Protein AF-A0A8C3X4M7-F1 (afdb_monomer_lite)

Radius of gyration: 23.77 Å; chains: 1; bounding box: 64×42×40 Å

Secondary structure (DSSP, 8-state):
---S-S-EEEETTEEEEHHHHHHHH-HHHHHHHHHHHHHHHHHHTT----------S----------

Foldseek 3Di:
DPPPPFDWDDDDPDIDTPVVVCCVPPVVNVVVVVVVVVVVVCVVVVDDDDDDDDDDDDDDDDDDDDD

Sequence (67 aa):
MLHGKHVMVRVGGGWDTLQGFLLKYDPCRILQFATLEQKILAFQKGVSNESVPDSSARTPQKNKLRY

InterPro domains:
  IPR003108 GAR domain [PF02187] (1-29)
  IPR003108 GAR domain [PS51460] (1-29)
  IPR003108 GAR domain [SM00243] (1-32)
  IPR036534 GAR domain superfamily [G3DSA:3.30.920.20] (1-48)
  IPR036534 GAR domain superfamily [SSF143575] (1-39)

pLDDT: mean 71.24, std 16.14, range [39.84, 93.75]

Structure (mmCIF, N/CA/C/O backbone):
data_AF-A0A8C3X4M7-F1
#
_entry.id   AF-A0A8C3X4M7-F1
#
loop_
_atom_site.group_PDB
_atom_site.id
_atom_site.type_symbol
_atom_site.label_atom_id
_atom_site.label_alt_id
_atom_site.label_comp_id
_atom_site.label_asym_id
_atom_site.label_entity_id
_atom_site.label_seq_id
_atom_site.pdbx_PDB_ins_code
_atom_site.Cartn_x
_atom_site.Cartn_y
_atom_site.Cartn_z
_atom_site.occupancy
_atom_site.B_iso_or_equiv
_atom_site.auth_seq_id
_atom_site.auth_comp_id
_atom_site.auth_asym_id
_atom_site.auth_atom_id
_atom_site.pdbx_PDB_model_num
ATOM 1 N N . MET A 1 1 ? 12.730 -16.722 -2.295 1.00 52.16 1 MET A N 1
ATOM 2 C CA . MET A 1 1 ? 11.826 -16.340 -3.403 1.00 52.16 1 MET A CA 1
ATOM 3 C C . MET A 1 1 ? 10.535 -17.121 -3.236 1.00 52.16 1 MET A C 1
ATOM 5 O O . MET A 1 1 ? 10.607 -18.321 -3.007 1.00 52.16 1 MET A O 1
ATOM 9 N N . LEU A 1 2 ? 9.387 -16.442 -3.237 1.00 62.47 2 LEU A N 1
ATOM 10 C CA . LEU A 1 2 ? 8.071 -17.065 -3.064 1.00 62.47 2 LEU A CA 1
ATOM 11 C C . LEU A 1 2 ? 7.868 -18.148 -4.142 1.00 62.47 2 LEU A C 1
ATOM 13 O O . LEU A 1 2 ? 8.241 -17.933 -5.290 1.00 62.47 2 LEU A O 1
ATOM 17 N N . HIS A 1 3 ? 7.320 -19.307 -3.771 1.00 67.00 3 HIS A N 1
ATOM 18 C CA . HIS A 1 3 ? 7.245 -20.563 -4.547 1.00 67.00 3 HIS A CA 1
ATOM 19 C C . HIS A 1 3 ? 6.352 -20.498 -5.824 1.00 67.00 3 HIS A C 1
ATOM 21 O O . HIS A 1 3 ? 5.542 -21.374 -6.088 1.00 67.00 3 HIS A O 1
ATOM 27 N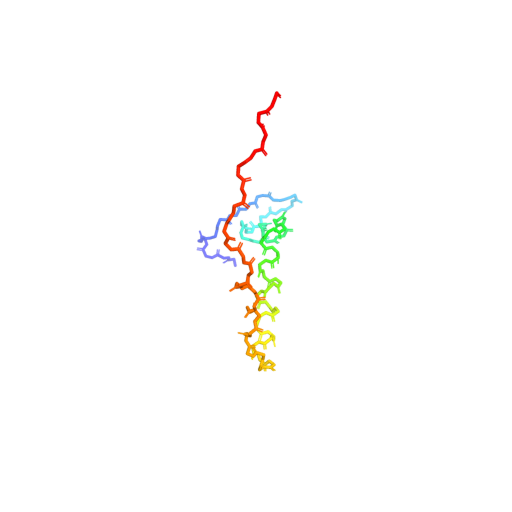 N . GLY A 1 4 ? 6.426 -19.444 -6.639 1.00 65.31 4 GLY A N 1
ATOM 28 C CA . GLY A 1 4 ? 5.697 -19.340 -7.916 1.00 65.31 4 GLY A CA 1
ATOM 29 C C . GLY A 1 4 ? 4.165 -19.276 -7.809 1.00 65.31 4 GLY A C 1
ATOM 30 O O . GLY A 1 4 ? 3.490 -19.163 -8.823 1.00 65.31 4 GLY A O 1
ATOM 31 N N . LYS A 1 5 ? 3.602 -1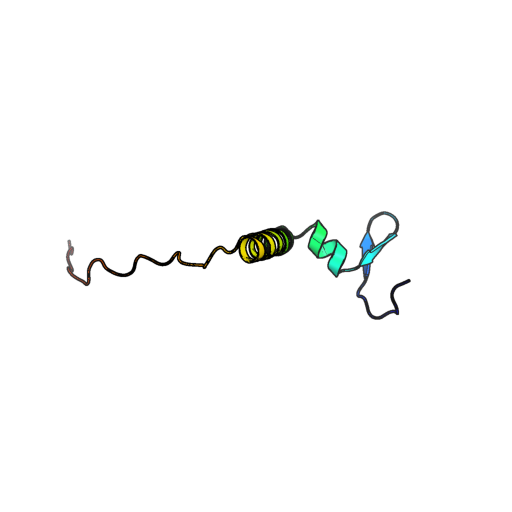9.314 -6.594 1.00 84.00 5 LYS A N 1
ATOM 32 C CA . LYS A 1 5 ? 2.152 -19.252 -6.335 1.00 84.00 5 LYS A CA 1
ATOM 33 C C . LYS A 1 5 ? 1.599 -17.834 -6.192 1.00 84.00 5 LYS A C 1
ATOM 35 O O . LYS A 1 5 ? 0.395 -17.663 -6.043 1.00 84.00 5 LYS A O 1
ATOM 40 N N . HIS A 1 6 ? 2.460 -16.821 -6.184 1.00 84.75 6 HIS A N 1
ATOM 41 C CA . HIS A 1 6 ? 2.048 -15.441 -5.951 1.00 84.75 6 HIS A CA 1
ATOM 42 C C . HIS A 1 6 ? 2.001 -14.682 -7.270 1.00 84.75 6 HIS A C 1
ATOM 44 O O . HIS A 1 6 ? 2.966 -14.696 -8.032 1.00 84.75 6 HIS A O 1
ATOM 50 N N . VAL A 1 7 ? 0.885 -13.996 -7.515 1.00 89.81 7 VAL A N 1
ATOM 51 C CA . VAL A 1 7 ? 0.780 -13.041 -8.621 1.00 89.81 7 VAL A CA 1
ATOM 52 C C . VAL A 1 7 ? 1.726 -11.880 -8.334 1.00 89.81 7 VAL A C 1
ATOM 54 O O . VAL A 1 7 ? 1.737 -11.356 -7.219 1.00 89.81 7 VAL A O 1
ATOM 57 N N . MET A 1 8 ? 2.511 -11.489 -9.334 1.00 91.88 8 MET A N 1
ATOM 58 C CA . MET A 1 8 ? 3.489 -10.409 -9.238 1.00 91.88 8 MET A CA 1
ATOM 59 C C . MET A 1 8 ? 3.086 -9.253 -10.154 1.00 91.88 8 MET A C 1
ATOM 61 O O . MET A 1 8 ? 2.525 -9.468 -11.227 1.00 91.88 8 MET A O 1
ATOM 65 N N . VAL A 1 9 ? 3.403 -8.029 -9.752 1.00 92.50 9 VAL A N 1
ATOM 66 C CA . VAL A 1 9 ? 3.185 -6.803 -10.521 1.00 92.50 9 VAL A CA 1
ATOM 67 C C . VAL A 1 9 ? 4.517 -6.117 -10.796 1.00 92.50 9 VAL A C 1
ATOM 69 O O . VAL A 1 9 ? 5.452 -6.192 -9.994 1.00 92.50 9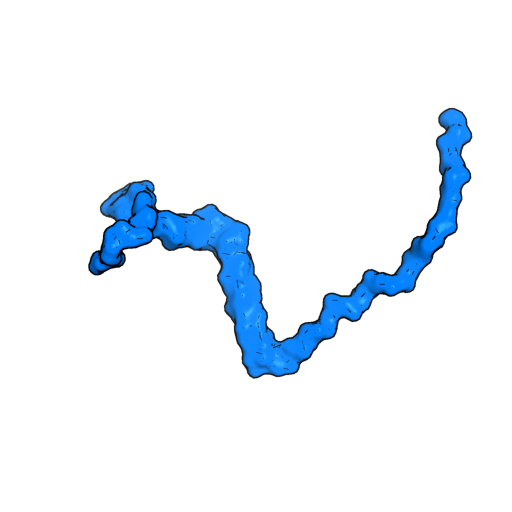 VAL A O 1
ATOM 72 N N . ARG A 1 10 ? 4.623 -5.443 -11.944 1.00 93.75 10 ARG A N 1
ATOM 73 C CA . ARG A 1 10 ? 5.822 -4.683 -12.304 1.00 93.75 10 ARG A CA 1
ATOM 74 C C . ARG A 1 10 ? 5.757 -3.297 -11.668 1.00 93.75 10 ARG A C 1
ATOM 76 O O . ARG A 1 10 ? 4.829 -2.541 -11.929 1.00 93.75 10 ARG A O 1
A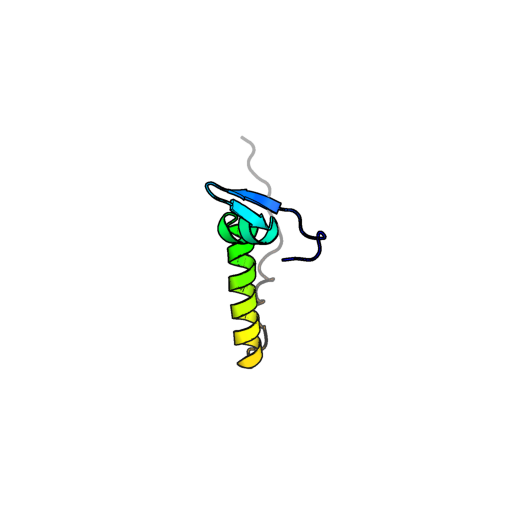TOM 83 N N . VAL A 1 11 ? 6.773 -2.952 -10.885 1.00 90.25 11 VAL A N 1
ATOM 84 C CA . VAL A 1 11 ? 6.970 -1.604 -10.326 1.00 90.25 11 VAL A CA 1
ATOM 85 C C . VAL A 1 11 ? 8.345 -1.087 -10.747 1.00 90.25 11 VAL A C 1
ATOM 87 O O . VAL A 1 11 ? 9.207 -1.898 -11.083 1.00 90.25 11 VAL A O 1
ATOM 90 N N . GLY A 1 12 ? 8.541 0.236 -10.798 1.00 84.56 12 GLY A N 1
ATOM 91 C CA . GLY A 1 12 ? 9.707 0.924 -11.389 1.00 84.56 12 GLY A CA 1
ATOM 92 C C . GLY A 1 12 ? 11.070 0.559 -10.784 1.00 84.56 12 GLY A C 1
ATOM 93 O O . GLY A 1 12 ? 11.671 1.358 -10.079 1.00 84.56 12 GLY A O 1
ATOM 94 N N . GLY A 1 13 ? 11.543 -0.660 -11.049 1.00 88.06 13 GLY A N 1
ATOM 95 C CA . GLY A 1 13 ? 12.795 -1.228 -10.549 1.00 88.06 13 GLY A CA 1
ATOM 96 C C . GLY A 1 13 ? 12.734 -2.723 -10.202 1.00 88.06 13 GLY A C 1
ATOM 97 O O . GLY A 1 13 ? 13.779 -3.353 -10.086 1.00 88.06 13 GLY A O 1
ATOM 98 N N . GLY A 1 14 ? 11.549 -3.337 -10.086 1.00 91.31 14 GLY A N 1
ATOM 99 C CA . GLY A 1 14 ? 11.426 -4.715 -9.598 1.00 91.31 14 GLY A CA 1
ATOM 100 C C . GLY A 1 14 ? 10.056 -5.357 -9.812 1.00 91.31 14 GLY A C 1
ATOM 101 O O . GLY A 1 14 ? 9.243 -4.895 -10.614 1.00 91.31 14 GLY A O 1
ATOM 102 N N . TRP A 1 15 ? 9.829 -6.463 -9.112 1.00 92.75 15 TRP A N 1
ATOM 103 C CA . TRP A 1 15 ? 8.547 -7.159 -9.064 1.00 92.75 15 TRP A CA 1
ATOM 104 C C . TRP A 1 15 ? 8.043 -7.136 -7.626 1.00 92.75 15 TRP A C 1
ATOM 106 O O . TRP A 1 15 ? 8.753 -7.584 -6.728 1.00 92.75 15 TRP A O 1
ATOM 116 N N . ASP A 1 16 ? 6.837 -6.621 -7.419 1.00 91.56 16 ASP A N 1
ATOM 117 C CA . ASP A 1 16 ? 6.138 -6.707 -6.135 1.00 91.56 16 ASP A CA 1
ATOM 118 C C . ASP A 1 16 ? 5.078 -7.811 -6.213 1.00 91.56 16 ASP A C 1
ATOM 120 O O . ASP A 1 16 ? 4.658 -8.198 -7.302 1.00 91.56 16 ASP A O 1
ATOM 124 N N . THR A 1 17 ? 4.630 -8.336 -5.081 1.00 91.44 17 THR A N 1
ATOM 125 C CA . THR A 1 17 ? 3.449 -9.205 -5.062 1.00 91.44 17 THR A CA 1
ATOM 126 C C . THR A 1 17 ? 2.197 -8.362 -5.297 1.00 91.44 17 THR A C 1
ATOM 128 O O . THR A 1 17 ? 2.092 -7.244 -4.796 1.00 91.44 17 THR A O 1
ATOM 131 N N . LEU A 1 18 ? 1.202 -8.902 -6.003 1.00 89.62 18 LEU A N 1
ATOM 132 C CA .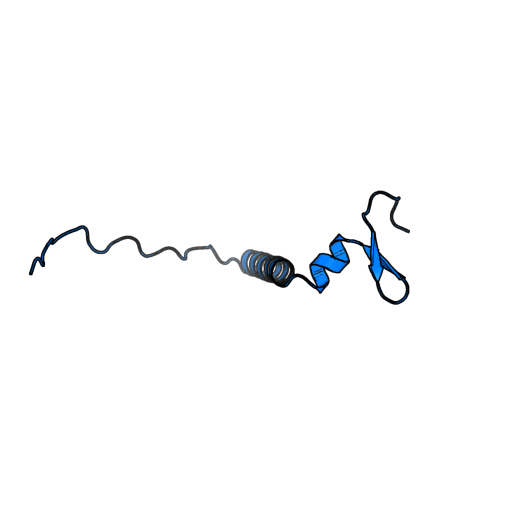 LEU A 1 18 ? -0.096 -8.241 -6.173 1.00 89.62 18 LEU A CA 1
ATOM 133 C C . LEU A 1 18 ? -0.717 -7.891 -4.815 1.00 89.62 18 LEU A C 1
ATOM 135 O O . LEU A 1 18 ? -1.285 -6.818 -4.649 1.00 89.62 18 LEU A O 1
ATOM 139 N N . GLN A 1 19 ? -0.574 -8.779 -3.828 1.00 86.75 19 GLN A N 1
ATOM 140 C CA . GLN A 1 19 ? -1.062 -8.544 -2.472 1.00 86.75 19 GLN A CA 1
ATOM 141 C C . GLN A 1 19 ? -0.366 -7.349 -1.804 1.00 86.75 19 GLN A C 1
ATOM 143 O O . GLN A 1 19 ? -1.054 -6.492 -1.256 1.00 86.75 19 GLN A O 1
ATOM 148 N N . GLY A 1 20 ? 0.967 -7.276 -1.863 1.00 86.75 20 GLY A N 1
ATOM 149 C CA . GLY A 1 20 ? 1.741 -6.159 -1.312 1.00 86.75 20 GLY A CA 1
A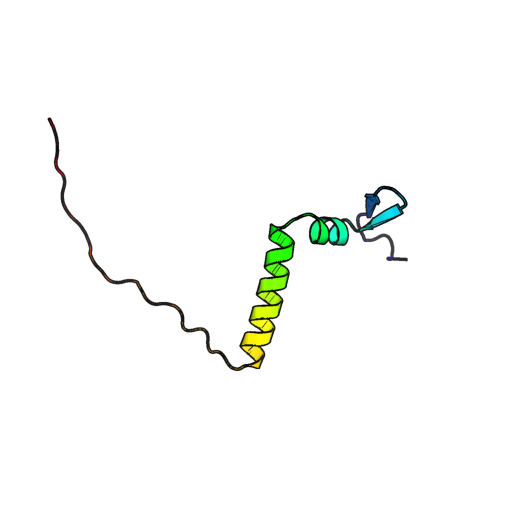TOM 150 C C . GLY A 1 20 ? 1.419 -4.837 -2.003 1.00 86.75 20 GLY A C 1
ATOM 151 O O . GLY A 1 20 ? 1.180 -3.831 -1.336 1.00 86.75 20 GLY A O 1
ATOM 152 N N . PHE A 1 21 ? 1.291 -4.862 -3.329 1.00 89.19 21 PHE A N 1
ATOM 153 C CA . PHE A 1 21 ? 0.898 -3.699 -4.115 1.00 89.19 21 PHE A CA 1
ATOM 154 C C . PHE A 1 21 ? -0.497 -3.189 -3.730 1.00 89.19 21 PHE A C 1
ATOM 156 O O . PHE A 1 21 ? -0.663 -2.011 -3.424 1.00 89.19 21 PHE A O 1
ATOM 163 N N . LEU A 1 22 ? -1.500 -4.071 -3.669 1.00 89.25 22 LEU A N 1
ATOM 164 C CA . LEU A 1 22 ? -2.851 -3.688 -3.252 1.00 89.25 22 LEU A CA 1
ATOM 165 C C . LEU A 1 22 ? -2.867 -3.171 -1.812 1.00 89.25 22 LEU A C 1
ATOM 167 O O . LEU A 1 22 ? -3.522 -2.177 -1.535 1.00 89.25 22 LEU A O 1
ATOM 171 N N . LEU A 1 23 ? -2.112 -3.787 -0.901 1.00 86.44 23 LEU A N 1
ATOM 172 C CA . LEU A 1 23 ? -2.011 -3.295 0.471 1.00 86.44 23 LEU A CA 1
ATOM 173 C C . LEU A 1 23 ? -1.387 -1.897 0.544 1.00 86.44 23 LEU A C 1
ATOM 175 O O . LEU A 1 23 ? -1.751 -1.118 1.412 1.00 86.44 23 LEU A O 1
ATOM 179 N N . LYS A 1 24 ? -0.450 -1.567 -0.345 1.00 86.88 24 LYS A N 1
ATOM 180 C CA . LYS A 1 24 ? 0.241 -0.276 -0.330 1.00 86.88 24 LYS A CA 1
ATOM 181 C C . LYS A 1 24 ? -0.563 0.853 -0.977 1.00 86.88 24 LYS A C 1
ATOM 183 O O . LYS A 1 24 ? -0.422 2.000 -0.562 1.00 86.88 24 LYS A O 1
ATOM 188 N N . TYR A 1 25 ? -1.365 0.542 -1.994 1.00 88.38 25 TYR A N 1
ATOM 189 C CA . TYR A 1 25 ? -2.002 1.552 -2.844 1.00 88.38 25 TYR A CA 1
ATOM 190 C C . TYR A 1 25 ? -3.538 1.576 -2.774 1.00 88.38 25 TYR A C 1
ATOM 192 O O . TYR A 1 25 ? -4.122 2.526 -3.287 1.00 88.38 25 TYR A O 1
ATOM 200 N N . ASP A 1 26 ? -4.201 0.594 -2.145 1.00 88.62 26 ASP A N 1
ATOM 201 C CA . ASP A 1 26 ? -5.662 0.565 -1.955 1.00 88.62 26 ASP A CA 1
ATOM 202 C C . ASP A 1 26 ? -6.042 0.993 -0.518 1.00 88.62 26 ASP A C 1
ATOM 204 O O . ASP A 1 26 ? -5.901 0.199 0.425 1.00 88.62 26 ASP A O 1
ATOM 208 N N . PRO A 1 27 ? -6.561 2.224 -0.317 1.00 80.88 27 PRO A N 1
ATOM 209 C CA . PRO A 1 27 ? -6.963 2.724 0.999 1.00 80.88 27 PRO A CA 1
ATOM 210 C C . PRO A 1 27 ? -7.986 1.824 1.691 1.00 80.88 27 PRO A C 1
ATOM 212 O O . PRO A 1 27 ? -7.916 1.627 2.904 1.00 80.88 27 PRO A O 1
ATOM 215 N N . CYS A 1 28 ? -8.906 1.222 0.934 1.00 83.38 28 CYS A N 1
ATOM 216 C CA . CYS A 1 28 ? -9.940 0.353 1.490 1.00 83.38 28 CYS A CA 1
ATOM 217 C C . CYS A 1 28 ? -9.343 -0.893 2.150 1.00 83.38 28 CYS A C 1
ATOM 219 O O . CYS A 1 28 ? -9.875 -1.380 3.149 1.00 83.38 28 CYS A O 1
ATOM 221 N N . ARG A 1 29 ? -8.226 -1.406 1.625 1.00 78.94 29 ARG A N 1
ATOM 222 C CA . ARG A 1 29 ? -7.527 -2.562 2.200 1.00 78.94 29 ARG A CA 1
ATOM 223 C C . ARG A 1 29 ? -6.672 -2.162 3.391 1.00 78.94 29 ARG A C 1
ATOM 225 O O . ARG A 1 29 ? -6.688 -2.872 4.390 1.00 78.94 29 ARG A O 1
ATOM 232 N N . ILE A 1 30 ? -6.009 -1.009 3.334 1.00 76.75 30 ILE A N 1
ATOM 233 C CA . ILE A 1 30 ? -5.244 -0.457 4.466 1.00 76.75 30 ILE A CA 1
ATOM 234 C C . ILE A 1 30 ? -6.148 -0.277 5.695 1.00 76.75 30 ILE A C 1
ATOM 236 O O . ILE A 1 30 ? -5.794 -0.694 6.800 1.00 76.75 30 ILE A O 1
ATOM 240 N N . LEU A 1 31 ? -7.347 0.281 5.497 1.00 70.06 31 LEU A N 1
ATOM 241 C CA . LEU A 1 31 ? -8.316 0.514 6.571 1.00 70.06 31 LEU A CA 1
ATOM 242 C C . LEU A 1 31 ? -8.816 -0.788 7.218 1.00 70.06 31 LEU A C 1
ATOM 244 O O . LEU A 1 31 ? -9.043 -0.816 8.429 1.00 70.06 31 LEU A O 1
ATOM 248 N N . GLN A 1 32 ? -8.945 -1.880 6.456 1.00 73.06 32 GLN A N 1
ATOM 249 C CA . GLN A 1 32 ? -9.343 -3.185 7.002 1.00 73.06 32 GLN A CA 1
ATOM 250 C C . GLN A 1 32 ? -8.293 -3.757 7.958 1.00 73.06 32 GLN A C 1
ATOM 252 O O . GLN A 1 32 ? -8.658 -4.242 9.028 1.00 73.06 32 GLN A O 1
ATOM 257 N N . PHE A 1 33 ? -7.004 -3.653 7.621 1.00 68.75 33 PHE A N 1
ATOM 258 C CA . PHE A 1 33 ? -5.932 -4.089 8.519 1.00 68.75 33 PHE A CA 1
ATOM 259 C C . PHE A 1 33 ? -5.866 -3.221 9.776 1.00 68.75 33 PHE A C 1
ATOM 261 O O . PHE A 1 33 ? -5.840 -3.765 10.874 1.00 68.75 33 PHE A O 1
ATOM 268 N N . ALA A 1 34 ? -5.955 -1.894 9.646 1.00 70.50 34 ALA A N 1
ATOM 269 C CA . ALA A 1 34 ? -5.988 -1.001 10.806 1.00 70.50 34 ALA A CA 1
ATOM 270 C C . ALA A 1 34 ? -7.158 -1.324 11.756 1.00 70.50 34 ALA A C 1
ATOM 272 O O . ALA A 1 34 ? -6.979 -1.392 12.972 1.00 70.50 34 ALA A O 1
ATOM 273 N N . THR A 1 35 ? -8.339 -1.597 11.198 1.00 72.56 35 THR A N 1
ATOM 274 C CA . THR A 1 35 ? -9.529 -1.970 11.977 1.00 72.56 35 THR A CA 1
ATOM 275 C C . THR A 1 35 ? -9.367 -3.336 12.648 1.00 72.56 35 THR A C 1
ATOM 277 O O . THR A 1 35 ? -9.848 -3.543 13.761 1.00 72.56 35 THR A O 1
ATOM 280 N N . LEU A 1 36 ? -8.702 -4.288 11.990 1.00 76.25 36 LEU A N 1
ATOM 281 C CA . LEU A 1 36 ? -8.455 -5.620 12.537 1.00 76.25 36 LEU A CA 1
ATOM 282 C C . LEU A 1 36 ? -7.442 -5.575 13.688 1.00 76.25 36 LEU A C 1
ATOM 284 O O . LEU A 1 36 ? -7.715 -6.151 14.737 1.00 76.25 36 LEU A O 1
ATOM 288 N N . GLU A 1 37 ? -6.353 -4.818 13.546 1.00 73.25 37 GLU A N 1
ATOM 289 C CA . GLU A 1 37 ? -5.401 -4.549 14.633 1.00 73.25 37 GLU A CA 1
ATOM 290 C C . GLU A 1 37 ? -6.109 -3.906 15.833 1.00 73.25 37 GLU A C 1
ATOM 292 O O . GLU A 1 37 ? -5.985 -4.366 16.967 1.00 73.25 37 GLU A O 1
ATOM 297 N N . GLN A 1 38 ? -6.947 -2.895 15.587 1.00 74.38 38 GLN A N 1
ATOM 298 C CA . GLN A 1 38 ? -7.746 -2.253 16.633 1.00 74.38 38 GLN A CA 1
ATOM 299 C C . GLN A 1 38 ? -8.709 -3.231 17.314 1.00 74.38 38 GLN A C 1
ATOM 301 O O . GLN A 1 38 ? -8.833 -3.201 18.537 1.00 74.38 38 GLN A O 1
ATOM 306 N N . LYS A 1 39 ? -9.354 -4.128 16.560 1.00 73.31 39 LYS A N 1
ATOM 307 C CA . LYS A 1 39 ? -10.236 -5.167 17.113 1.00 73.31 39 LYS A CA 1
ATOM 308 C C . LYS A 1 39 ? -9.473 -6.209 17.927 1.00 73.31 39 LYS A C 1
ATOM 310 O O . LYS A 1 39 ? -9.953 -6.595 18.988 1.00 73.31 39 LYS A O 1
ATOM 315 N N . ILE A 1 40 ? -8.293 -6.636 17.482 1.00 82.00 40 ILE A N 1
ATOM 316 C CA . ILE A 1 40 ? -7.428 -7.568 18.223 1.00 82.00 40 ILE A CA 1
ATOM 317 C C . ILE A 1 40 ? -6.947 -6.929 19.530 1.00 82.00 40 ILE A C 1
ATOM 319 O O . ILE A 1 40 ? -6.966 -7.568 20.584 1.00 82.00 40 ILE A O 1
ATOM 323 N N . LEU A 1 41 ? -6.547 -5.658 19.487 1.00 79.88 41 LEU A N 1
ATOM 324 C CA . LEU A 1 41 ? -6.143 -4.901 20.670 1.00 79.88 41 LEU A CA 1
ATOM 325 C C . LEU A 1 41 ? -7.325 -4.655 21.622 1.00 79.88 41 LEU A C 1
ATOM 327 O O . LEU A 1 41 ? -7.156 -4.754 22.836 1.00 79.88 41 LEU A O 1
ATOM 331 N N . ALA A 1 42 ? -8.520 -4.375 21.096 1.00 72.38 42 ALA A N 1
ATOM 332 C CA . ALA A 1 42 ? -9.738 -4.209 21.890 1.00 72.38 42 ALA A CA 1
ATOM 333 C C . ALA A 1 42 ? -10.185 -5.524 22.549 1.00 72.38 42 ALA A C 1
ATOM 335 O O . ALA A 1 42 ? -10.580 -5.524 23.716 1.00 72.38 42 ALA A O 1
ATOM 336 N N . PHE A 1 43 ? -10.057 -6.647 21.837 1.00 76.25 43 PHE A N 1
ATOM 337 C CA . PHE A 1 43 ? -10.379 -7.976 22.352 1.00 76.25 43 PHE A CA 1
ATOM 338 C C . PHE A 1 43 ? -9.451 -8.378 23.505 1.00 76.25 43 PHE A C 1
ATOM 340 O O . PHE A 1 43 ? -9.915 -8.845 24.541 1.00 76.25 43 PHE A O 1
ATOM 347 N N . GLN A 1 44 ? -8.147 -8.113 23.381 1.00 77.00 44 GLN A N 1
ATOM 348 C CA . GLN A 1 44 ? -7.182 -8.354 24.462 1.00 77.00 44 GLN A CA 1
ATOM 349 C C . GLN A 1 44 ? -7.406 -7.452 25.682 1.00 77.00 44 GLN A C 1
ATOM 351 O O . GLN A 1 44 ? -7.083 -7.840 26.802 1.00 77.00 44 GLN A O 1
ATOM 356 N N . LYS A 1 45 ? -7.983 -6.261 25.483 1.00 73.12 45 LYS A N 1
ATOM 357 C CA . LYS A 1 45 ? -8.347 -5.337 26.566 1.00 73.12 45 LYS A CA 1
ATOM 358 C C . LYS A 1 45 ? -9.703 -5.643 27.215 1.00 73.12 45 LYS A C 1
ATOM 360 O O . LYS A 1 45 ? -10.122 -4.889 28.086 1.00 73.12 45 LYS A O 1
ATOM 365 N N . GLY A 1 46 ? -10.374 -6.735 26.835 1.00 60.03 46 GLY A N 1
ATOM 366 C CA . GLY A 1 46 ? -11.619 -7.168 27.475 1.00 60.03 46 GLY A CA 1
ATOM 367 C C . GLY A 1 46 ? -12.826 -6.273 27.181 1.00 60.03 46 GLY A C 1
ATOM 368 O O . GLY A 1 46 ? -13.757 -6.228 27.980 1.00 60.03 46 GLY A O 1
ATOM 369 N N . VAL A 1 47 ? -12.838 -5.553 26.053 1.00 55.88 47 VAL A N 1
ATOM 370 C CA . VAL A 1 47 ? -14.006 -4.760 25.645 1.00 55.88 47 VAL A CA 1
ATOM 371 C C . VAL A 1 47 ? -15.064 -5.699 25.060 1.00 55.88 47 VAL A C 1
ATOM 373 O O . VAL A 1 47 ? -14.960 -6.149 23.918 1.00 55.88 47 VAL A O 1
ATOM 376 N N . SER A 1 48 ? -16.091 -6.009 25.851 1.00 56.62 48 SER A N 1
ATOM 377 C CA . SER A 1 48 ? -17.349 -6.568 25.359 1.00 56.62 48 SER A CA 1
ATOM 378 C C . SER A 1 48 ? -17.987 -5.563 24.400 1.00 56.62 48 SER A C 1
ATOM 380 O O . SER A 1 48 ? -18.285 -4.436 24.789 1.00 56.62 48 SER A O 1
ATOM 382 N N . ASN A 1 49 ? -18.175 -5.961 23.142 1.00 57.03 49 ASN A N 1
ATOM 383 C CA . ASN A 1 49 ? -18.877 -5.156 22.149 1.00 57.03 49 ASN A CA 1
ATOM 384 C C . ASN A 1 49 ? -20.356 -5.006 22.550 1.00 57.03 49 ASN A C 1
ATOM 386 O O . ASN A 1 49 ? -21.177 -5.841 22.181 1.00 57.03 49 ASN A O 1
ATOM 390 N N . GLU A 1 50 ? -20.701 -3.936 23.261 1.00 55.50 50 GLU A N 1
ATOM 391 C CA . GLU A 1 50 ? -22.057 -3.391 23.269 1.00 55.50 50 GLU A CA 1
ATOM 392 C C . GLU A 1 50 ? -21.995 -1.960 22.730 1.00 55.50 50 GLU A C 1
ATOM 394 O O . GLU A 1 50 ? -21.691 -1.000 23.431 1.00 55.50 50 GLU A O 1
ATOM 399 N N . SER A 1 51 ? -22.244 -1.825 21.433 1.00 54.88 51 SER A N 1
ATOM 400 C CA . SER A 1 51 ? -22.657 -0.559 20.837 1.00 54.88 51 SER A CA 1
ATOM 401 C C . SER A 1 51 ? -23.742 -0.826 19.799 1.00 54.88 51 SER A C 1
ATOM 403 O O . SER A 1 51 ? -23.597 -0.571 18.607 1.00 54.88 51 SER A O 1
ATOM 405 N N . VAL A 1 52 ? -24.859 -1.365 20.287 1.00 58.81 52 VAL A N 1
ATOM 406 C CA . VAL A 1 52 ? -26.175 -1.105 19.700 1.00 58.81 52 VAL A CA 1
ATOM 407 C C . VAL A 1 52 ? -27.064 -0.615 20.840 1.00 58.81 52 VAL A C 1
ATOM 409 O O . VAL A 1 52 ? -27.458 -1.398 21.698 1.00 58.81 52 VAL A O 1
ATOM 412 N N . PRO A 1 53 ? -27.316 0.697 20.888 1.00 53.03 53 PRO A N 1
ATOM 413 C CA . PRO A 1 53 ? -28.689 1.162 20.723 1.00 53.03 53 PRO A CA 1
ATOM 414 C C . PRO A 1 53 ? -28.686 2.295 19.684 1.00 53.03 53 PRO A C 1
ATOM 416 O O . PRO A 1 53 ? -27.857 3.193 19.715 1.00 53.03 53 PRO A O 1
ATOM 419 N N . ASP A 1 54 ? -29.527 2.268 18.663 1.00 41.12 54 ASP A N 1
ATOM 420 C CA . ASP A 1 54 ? -30.910 2.668 18.853 1.00 41.12 54 ASP A CA 1
ATOM 421 C C . ASP A 1 54 ? -31.784 2.071 17.745 1.00 41.12 54 ASP A C 1
ATOM 423 O O . ASP A 1 54 ? -31.611 2.311 16.549 1.00 41.12 54 ASP A O 1
ATOM 427 N N . SER A 1 55 ? -32.736 1.253 18.162 1.00 59.56 55 SER A N 1
ATOM 428 C CA . SER A 1 55 ? -33.943 0.987 17.399 1.00 59.56 55 SER A CA 1
ATOM 429 C C . SER A 1 55 ? -35.108 1.118 18.360 1.00 59.56 55 SER A C 1
ATOM 431 O O . SER A 1 55 ? -35.618 0.101 18.815 1.00 59.56 55 SER A O 1
ATOM 433 N N . SER A 1 56 ? -35.527 2.343 18.693 1.00 53.94 56 SER A N 1
ATOM 434 C CA . SER A 1 56 ? -36.949 2.647 18.903 1.00 53.94 56 SER A CA 1
ATOM 435 C C . SER A 1 56 ? -37.225 4.152 19.025 1.00 53.94 56 SER A C 1
ATOM 437 O O . SER A 1 56 ? -37.269 4.696 20.123 1.00 53.94 56 SER A O 1
ATOM 439 N N . ALA A 1 57 ? -37.551 4.818 17.912 1.00 47.53 57 ALA A N 1
ATOM 440 C CA . ALA A 1 57 ? -38.522 5.913 17.954 1.00 47.53 57 ALA A CA 1
ATOM 441 C C . ALA A 1 57 ? -39.185 6.167 16.588 1.00 47.53 57 ALA A C 1
ATOM 443 O O . ALA A 1 57 ? -38.710 6.941 15.763 1.00 47.53 57 ALA A O 1
ATOM 444 N N . ARG A 1 58 ? -40.397 5.608 16.471 1.00 47.06 58 ARG A N 1
ATOM 445 C CA . ARG A 1 58 ? -41.584 6.193 15.814 1.00 47.06 58 ARG A CA 1
ATOM 446 C C . ARG A 1 58 ? -41.912 5.784 14.366 1.00 47.06 58 ARG A C 1
ATOM 448 O O . ARG A 1 58 ? -41.527 6.396 13.378 1.00 47.06 58 ARG A O 1
ATOM 455 N N . THR A 1 59 ? -42.774 4.773 14.313 1.00 48.41 59 THR A N 1
ATOM 456 C CA . THR A 1 59 ? -43.756 4.401 13.278 1.00 48.41 59 THR A CA 1
ATOM 457 C C . THR A 1 59 ? -44.758 5.542 12.926 1.00 48.41 59 THR A C 1
ATOM 459 O O . THR A 1 59 ? -44.732 6.595 13.562 1.00 48.41 59 THR A O 1
ATOM 462 N N . PRO A 1 60 ? -45.623 5.384 11.893 1.00 52.38 60 PRO A N 1
ATOM 463 C CA . PRO A 1 60 ? -45.722 6.258 10.715 1.00 52.38 60 PRO A CA 1
ATOM 464 C C . PRO A 1 60 ? -46.899 7.256 10.726 1.00 52.38 60 PRO A C 1
ATOM 466 O O . PRO A 1 60 ? -47.858 7.065 11.461 1.00 52.38 60 PRO A O 1
ATOM 469 N N . GLN A 1 61 ? -46.843 8.258 9.830 1.00 44.56 61 GLN A N 1
ATOM 470 C CA . GLN A 1 61 ? -47.918 9.072 9.191 1.00 44.56 61 GLN A CA 1
ATOM 471 C C . GLN A 1 61 ? -47.374 10.502 8.974 1.00 44.56 61 GLN A C 1
ATOM 473 O O . GLN A 1 61 ? -46.679 11.030 9.827 1.00 44.56 61 GLN A O 1
ATOM 478 N N . LYS A 1 62 ? -47.636 11.225 7.880 1.00 39.84 62 LYS A N 1
ATOM 479 C CA . LYS A 1 62 ? -48.923 11.407 7.209 1.00 39.84 62 LYS A CA 1
ATOM 480 C C . LYS A 1 62 ? -48.715 12.044 5.828 1.00 39.84 62 LYS A C 1
ATOM 482 O O . LYS A 1 62 ? -47.977 13.007 5.675 1.00 39.84 62 LYS A O 1
ATOM 487 N N . ASN A 1 63 ? -49.456 11.524 4.860 1.00 47.53 63 ASN A N 1
ATOM 488 C CA . ASN A 1 63 ? -49.650 12.045 3.514 1.00 47.53 63 ASN A CA 1
ATOM 489 C C . ASN A 1 63 ? -50.257 13.472 3.522 1.00 47.53 63 ASN A C 1
ATOM 491 O O . ASN A 1 63 ? -51.334 13.663 4.092 1.00 47.53 63 ASN A O 1
ATOM 495 N N . LYS A 1 64 ? -49.591 14.443 2.885 1.00 52.28 64 LYS A N 1
ATOM 496 C CA . LYS A 1 64 ? -50.109 15.677 2.236 1.00 52.28 64 LYS A CA 1
ATOM 497 C C . LYS A 1 64 ? -48.866 16.477 1.827 1.00 52.28 64 LYS A C 1
ATOM 499 O O . LYS A 1 64 ? -47.986 16.669 2.647 1.00 52.28 64 LYS A O 1
ATOM 504 N N . LEU A 1 65 ? -48.706 16.903 0.582 1.00 47.00 65 LEU A N 1
ATOM 505 C CA . LEU A 1 65 ? -49.512 17.955 -0.024 1.00 47.00 65 LEU A CA 1
ATOM 506 C C . LEU A 1 65 ? -49.627 17.726 -1.540 1.00 47.00 65 LEU A C 1
ATOM 508 O O . LEU A 1 65 ? -48.627 17.660 -2.246 1.00 47.00 65 LEU A O 1
ATOM 512 N N . ARG A 1 66 ? -50.873 17.641 -2.019 1.00 47.59 66 ARG A N 1
ATOM 513 C CA . ARG A 1 66 ? -51.240 18.229 -3.309 1.00 47.59 66 ARG A CA 1
ATOM 514 C C . ARG A 1 66 ? -51.354 19.734 -3.079 1.00 47.59 66 ARG A C 1
ATOM 516 O O . ARG A 1 66 ? -52.048 20.091 -2.128 1.00 47.59 66 ARG A O 1
ATOM 523 N N . TYR A 1 67 ? -50.713 20.538 -3.915 1.00 54.47 67 TYR A N 1
ATOM 524 C CA . TYR A 1 67 ? -51.324 21.589 -4.735 1.00 54.47 67 TYR A CA 1
ATOM 525 C C . TYR A 1 67 ? -50.410 21.814 -5.935 1.00 54.47 67 TYR A C 1
ATOM 527 O O . TYR A 1 67 ? -49.183 21.885 -5.708 1.00 54.47 67 TYR A O 1
#

Organism: NCBI:txid51154